Protein AF-A0A351SII1-F1 (afdb_monomer_lite)

Sequence (151 aa):
MSTQDIDVNEKISTSTVFEHPLSERVRLLLRLEQFFKRLAFHLEKNSIWDTHAAISVLLRLVDICSRSDLKGELIIELNRQKDCMLRKHARPYQHLIQAATEELSALTEKLIDHDGRLGNHLKDNDFLQNVQQRCFSSNDSNIVGLPVYQL

Structure (mmCIF, N/CA/C/O backbone):
data_AF-A0A351SII1-F1
#
_entry.id   AF-A0A351SII1-F1
#
loop_
_atom_site.group_PDB
_atom_site.id
_atom_site.type_symbol
_atom_site.label_atom_id
_atom_site.label_alt_id
_atom_site.label_comp_id
_atom_site.label_asym_id
_atom_site.label_entity_id
_atom_site.label_seq_id
_atom_site.pdbx_PDB_ins_code
_atom_site.Cartn_x
_atom_site.Cartn_y
_atom_site.Cartn_z
_atom_site.occupancy
_atom_site.B_iso_or_equiv
_atom_site.auth_seq_id
_atom_site.auth_comp_id
_atom_site.auth_asym_id
_atom_site.auth_atom_id
_atom_site.pdbx_PDB_model_num
ATOM 1 N N . MET A 1 1 ? -55.778 -28.024 -24.240 1.00 37.41 1 MET A N 1
ATOM 2 C CA . MET A 1 1 ? -54.524 -28.208 -25.000 1.00 37.41 1 MET A CA 1
ATOM 3 C C . MET A 1 1 ? -53.706 -26.956 -24.719 1.00 37.41 1 MET A C 1
ATOM 5 O O . MET A 1 1 ? -54.101 -25.905 -25.192 1.00 37.41 1 MET A O 1
ATOM 9 N N . SER A 1 2 ? -52.889 -26.934 -23.660 1.00 36.69 2 SER A N 1
ATOM 10 C CA . SER A 1 2 ? -51.503 -27.458 -23.619 1.00 36.69 2 SER A CA 1
ATOM 11 C C . SER A 1 2 ? -50.614 -26.734 -24.630 1.00 36.69 2 SER A C 1
ATOM 13 O O . SER A 1 2 ? -51.002 -26.685 -25.789 1.00 36.69 2 SER A O 1
ATOM 15 N N . THR A 1 3 ? -49.426 -26.207 -24.347 1.00 39.22 3 THR A N 1
ATOM 16 C CA . THR A 1 3 ? -48.566 -25.999 -23.161 1.00 39.22 3 THR A CA 1
ATOM 17 C C . THR A 1 3 ? -47.433 -25.079 -23.674 1.00 39.22 3 THR A C 1
ATOM 19 O O . THR A 1 3 ? -47.273 -24.962 -24.888 1.00 39.22 3 THR A O 1
ATOM 22 N N . GLN A 1 4 ? -46.608 -24.550 -22.763 1.00 39.59 4 GLN A N 1
ATOM 23 C CA . GLN A 1 4 ? -45.264 -23.972 -22.956 1.00 39.59 4 GLN A CA 1
ATOM 24 C C . GLN A 1 4 ? -45.285 -22.443 -23.032 1.00 39.59 4 GLN A C 1
ATOM 26 O O . GLN A 1 4 ? -45.496 -21.850 -24.082 1.00 39.59 4 GLN A O 1
ATOM 31 N N . ASP A 1 5 ? -45.243 -21.759 -21.886 1.00 47.84 5 ASP A N 1
ATOM 32 C CA . ASP A 1 5 ? -44.049 -21.621 -21.025 1.00 47.84 5 ASP A CA 1
ATOM 33 C C . ASP A 1 5 ? -42.806 -21.343 -21.870 1.00 47.84 5 ASP A C 1
ATOM 35 O O . ASP A 1 5 ? -42.007 -22.232 -22.158 1.00 47.84 5 ASP A O 1
ATOM 39 N N . ILE A 1 6 ? -42.667 -20.085 -22.287 1.00 47.00 6 ILE A N 1
ATOM 40 C CA . ILE A 1 6 ? -41.358 -19.517 -22.583 1.00 47.00 6 ILE A CA 1
ATOM 41 C C . ILE A 1 6 ? -41.098 -18.499 -21.484 1.00 47.00 6 ILE A C 1
ATOM 43 O O . ILE A 1 6 ? -41.773 -17.478 -21.356 1.00 47.00 6 ILE A O 1
ATOM 47 N N . ASP A 1 7 ? -40.160 -18.910 -20.652 1.00 46.69 7 ASP A N 1
ATOM 48 C CA . ASP A 1 7 ? -39.678 -18.302 -19.435 1.00 46.69 7 ASP A CA 1
ATOM 49 C C . ASP A 1 7 ? -39.385 -16.799 -19.603 1.00 46.69 7 ASP A C 1
ATOM 51 O O . ASP A 1 7 ? -38.514 -16.388 -20.368 1.00 46.69 7 ASP A O 1
ATOM 55 N N . VAL A 1 8 ? -40.134 -15.960 -18.881 1.00 52.28 8 VAL A N 1
ATOM 56 C CA . VAL A 1 8 ? -39.902 -14.504 -18.785 1.00 52.28 8 VAL A CA 1
ATOM 57 C C . VAL A 1 8 ? -38.792 -14.199 -17.757 1.00 52.28 8 VAL A C 1
ATOM 59 O O . VAL A 1 8 ? -38.452 -13.038 -17.525 1.00 52.28 8 VAL A O 1
ATOM 62 N N . ASN A 1 9 ? -38.175 -15.222 -17.156 1.00 47.88 9 ASN A N 1
ATOM 63 C CA . ASN A 1 9 ? -37.268 -15.088 -16.022 1.00 47.88 9 ASN A CA 1
ATOM 64 C C . ASN A 1 9 ? -35.775 -15.211 -16.371 1.00 47.88 9 ASN A C 1
ATOM 66 O O . ASN A 1 9 ? -35.019 -15.859 -15.654 1.00 47.88 9 ASN A O 1
ATOM 70 N N . GLU A 1 10 ? -35.312 -14.559 -17.440 1.00 49.78 10 GLU A N 1
ATOM 71 C CA . GLU A 1 10 ? -33.868 -14.509 -17.726 1.00 49.78 10 GLU A CA 1
ATOM 72 C C . GLU A 1 10 ? -33.385 -13.146 -18.240 1.00 49.78 10 GLU A C 1
ATOM 74 O O . GLU A 1 10 ? -32.432 -13.030 -19.008 1.00 49.78 10 GLU A O 1
ATOM 79 N N . LYS A 1 11 ? -34.013 -12.054 -17.790 1.00 48.12 11 LYS A N 1
ATOM 80 C CA . LYS A 1 11 ? -33.407 -10.725 -17.933 1.00 48.12 11 LYS A CA 1
ATOM 81 C C . LYS A 1 11 ? -32.584 -10.438 -16.689 1.00 48.12 11 LYS A C 1
ATOM 83 O O . LYS A 1 11 ? -33.072 -9.864 -15.722 1.00 48.12 11 LYS A O 1
ATOM 88 N N . ILE A 1 12 ? -31.340 -10.910 -16.739 1.00 54.47 12 ILE A N 1
ATOM 89 C CA . ILE A 1 12 ? -30.245 -10.606 -15.818 1.00 54.47 12 ILE A CA 1
ATOM 90 C C . ILE A 1 12 ? -30.404 -9.160 -15.337 1.00 54.47 12 ILE A C 1
ATOM 92 O O . ILE A 1 12 ? -30.234 -8.214 -16.107 1.00 54.47 12 ILE A O 1
ATOM 96 N N . SER A 1 13 ? -30.747 -8.985 -14.063 1.00 50.06 13 SER A N 1
ATOM 97 C CA . SER A 1 13 ? -30.612 -7.706 -13.377 1.00 50.06 13 SER A CA 1
ATOM 98 C C . SER A 1 13 ? -29.119 -7.394 -13.307 1.00 50.06 13 SER A C 1
ATOM 100 O O . SER A 1 13 ? -28.472 -7.671 -12.300 1.00 50.06 13 SER A O 1
ATOM 102 N N . THR A 1 14 ? -28.537 -6.874 -14.390 1.00 58.03 14 THR A N 1
ATOM 103 C CA . THR A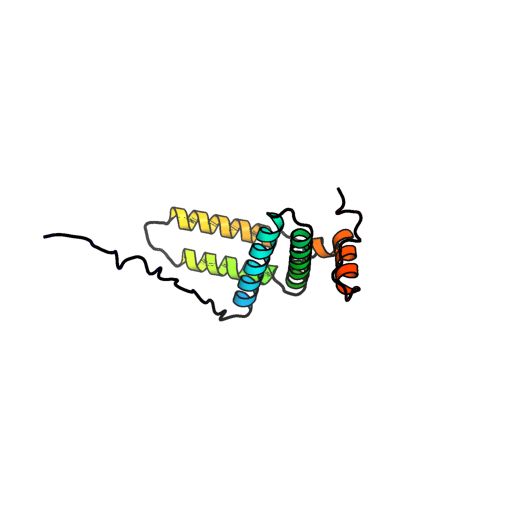 1 14 ? -27.179 -6.318 -14.407 1.00 58.03 14 THR A CA 1
ATOM 104 C C . THR A 1 14 ? -27.186 -5.064 -13.540 1.00 58.03 14 THR A C 1
ATOM 106 O O . THR A 1 14 ? -27.270 -3.938 -14.027 1.00 58.03 14 THR A O 1
ATOM 109 N N . SER A 1 15 ? -27.166 -5.271 -12.224 1.00 69.00 15 SER A N 1
ATOM 110 C CA . SER A 1 15 ? -27.000 -4.224 -11.228 1.00 69.00 15 SER A CA 1
ATOM 111 C C . SER A 1 15 ? -25.610 -3.631 -11.425 1.00 69.00 15 SER A C 1
ATOM 113 O O . SER A 1 15 ? -24.603 -4.230 -11.054 1.00 69.00 15 SER A O 1
ATOM 115 N N . THR A 1 16 ? -25.542 -2.486 -12.100 1.00 69.00 16 THR A N 1
ATOM 116 C CA . THR A 1 16 ? -24.292 -1.736 -12.226 1.00 69.00 16 THR A CA 1
ATOM 117 C C . THR A 1 16 ? -24.106 -0.932 -10.946 1.00 69.00 16 THR A C 1
ATOM 119 O O . THR A 1 16 ? -24.840 0.022 -10.694 1.00 69.00 16 THR A O 1
ATOM 122 N N . VAL A 1 17 ? -23.152 -1.349 -10.116 1.00 77.88 17 VAL A N 1
ATOM 123 C CA . VAL A 1 17 ? -22.802 -0.662 -8.869 1.00 77.88 17 VAL A CA 1
ATOM 124 C C . VAL A 1 17 ? -21.779 0.427 -9.181 1.00 77.88 17 VAL A C 1
ATOM 126 O O . VAL A 1 17 ? -20.717 0.145 -9.734 1.00 77.88 17 VAL A O 1
ATOM 129 N N . PHE A 1 18 ? -22.100 1.671 -8.828 1.00 77.00 18 PHE A N 1
ATOM 130 C CA . PHE A 1 18 ? -21.182 2.804 -8.924 1.00 77.00 18 PHE A CA 1
ATOM 131 C C . PHE A 1 18 ? -20.728 3.222 -7.529 1.00 77.00 18 PHE A C 1
ATOM 133 O O . PHE A 1 18 ? -21.553 3.510 -6.662 1.00 77.00 18 PHE A O 1
ATOM 140 N N . GLU A 1 19 ? -19.416 3.303 -7.329 1.00 75.56 19 GLU A N 1
ATOM 141 C CA . GLU A 1 19 ? -18.822 3.790 -6.087 1.00 75.56 19 GLU A CA 1
ATOM 142 C C . GLU A 1 19 ? -18.321 5.226 -6.274 1.00 75.56 19 GLU A C 1
ATOM 144 O O . GLU A 1 19 ? -17.553 5.518 -7.192 1.00 75.56 19 GLU A O 1
ATOM 149 N N . HIS A 1 20 ? -18.760 6.139 -5.402 1.00 81.19 20 HIS A N 1
ATOM 150 C CA . HIS A 1 20 ? -18.318 7.532 -5.412 1.00 81.19 20 HIS A CA 1
ATOM 151 C C . HIS A 1 20 ? -17.535 7.857 -4.127 1.00 81.19 20 HIS A C 1
ATOM 153 O O . HIS A 1 20 ? -18.118 7.837 -3.038 1.00 81.19 20 HIS A O 1
ATOM 159 N N . PRO A 1 21 ? -16.224 8.160 -4.212 1.00 83.38 21 PRO A N 1
ATOM 160 C CA . PRO A 1 21 ? -15.415 8.435 -3.033 1.00 83.38 21 PRO A CA 1
ATOM 161 C C . PRO A 1 21 ? -15.766 9.796 -2.424 1.00 83.38 21 PRO A C 1
ATOM 163 O O . PRO A 1 21 ? -15.510 10.839 -3.021 1.00 83.38 21 PRO A O 1
ATOM 166 N N . LEU A 1 22 ? -16.271 9.785 -1.187 1.00 82.38 22 LEU A N 1
ATOM 167 C CA . LEU A 1 22 ? -16.610 10.995 -0.422 1.00 82.38 22 LEU A CA 1
ATOM 168 C C . LEU A 1 22 ? -15.406 11.636 0.295 1.00 82.38 22 LEU A C 1
ATOM 170 O O . LEU A 1 22 ? -15.551 12.651 0.969 1.00 82.38 22 LEU A O 1
ATOM 174 N N . SER A 1 23 ? -14.213 11.047 0.177 1.00 84.94 23 SER A N 1
ATOM 175 C CA . SER A 1 23 ? -12.966 11.608 0.711 1.00 84.94 23 SER A CA 1
ATOM 176 C C . SER A 1 23 ? -11.782 11.289 -0.200 1.00 84.94 23 SER A C 1
ATOM 178 O O . SER A 1 23 ? -11.784 10.263 -0.886 1.00 84.94 23 SER A O 1
ATOM 180 N N . GLU A 1 24 ? -10.748 12.137 -0.174 1.00 79.81 24 GLU A N 1
ATOM 181 C CA . GLU A 1 24 ? -9.486 11.896 -0.895 1.00 79.81 24 GLU A CA 1
ATOM 182 C C . GLU A 1 24 ? -8.846 10.564 -0.499 1.00 79.81 24 GLU A C 1
ATOM 184 O O . GLU A 1 24 ? -8.348 9.828 -1.346 1.00 79.81 24 GLU A O 1
ATOM 189 N N . ARG A 1 25 ? -8.950 10.208 0.782 1.00 82.19 25 ARG A N 1
ATOM 190 C CA . ARG A 1 25 ? -8.477 8.932 1.314 1.00 82.19 25 ARG A CA 1
ATOM 191 C C . ARG A 1 25 ? -9.185 7.739 0.674 1.00 82.19 25 ARG A C 1
ATOM 193 O O . ARG A 1 25 ? -8.530 6.832 0.176 1.00 82.19 25 ARG A O 1
ATOM 200 N N . VAL A 1 26 ? -10.520 7.751 0.618 1.00 84.81 26 VAL A N 1
ATOM 201 C CA . VAL A 1 26 ? -11.286 6.681 -0.051 1.00 84.81 26 VAL A CA 1
ATOM 202 C C . VAL A 1 26 ? -10.969 6.651 -1.547 1.00 84.81 26 VAL A C 1
ATOM 204 O O . VAL A 1 26 ? -10.804 5.575 -2.112 1.00 84.81 26 VAL A O 1
ATOM 207 N N . ARG A 1 27 ? -10.793 7.814 -2.187 1.00 86.94 27 ARG A N 1
ATOM 208 C CA . ARG A 1 27 ? -10.376 7.890 -3.594 1.00 86.94 27 ARG A CA 1
ATOM 209 C C . ARG A 1 27 ? -9.019 7.223 -3.824 1.00 86.94 27 ARG A C 1
ATOM 211 O O . ARG A 1 27 ? -8.868 6.493 -4.801 1.00 86.94 27 ARG A O 1
ATOM 218 N N . LEU A 1 28 ? -8.045 7.466 -2.946 1.00 86.00 28 LEU A N 1
ATOM 219 C CA . LEU A 1 28 ? -6.722 6.847 -3.005 1.00 86.00 28 LEU A CA 1
ATOM 220 C C . LEU A 1 28 ? -6.827 5.321 -2.887 1.00 86.00 28 LEU A C 1
ATOM 222 O O . LEU A 1 28 ? -6.261 4.616 -3.717 1.00 86.00 28 LEU A O 1
ATOM 226 N N . LEU A 1 29 ? -7.586 4.821 -1.907 1.00 86.50 29 LEU A N 1
ATOM 227 C CA . LEU A 1 29 ? -7.755 3.385 -1.666 1.00 86.50 29 LEU A CA 1
ATOM 228 C C . LEU A 1 29 ? -8.443 2.672 -2.836 1.00 86.50 29 LEU A C 1
ATOM 230 O O . LEU A 1 29 ? -7.927 1.662 -3.306 1.00 86.50 29 LEU A O 1
ATOM 234 N N . LEU A 1 30 ? -9.534 3.231 -3.372 1.00 88.88 30 LEU A N 1
ATOM 235 C CA . LEU A 1 30 ? -10.211 2.679 -4.555 1.00 88.88 30 LEU A CA 1
ATOM 236 C C . LEU A 1 30 ? -9.292 2.666 -5.779 1.00 88.88 30 LEU A C 1
ATOM 238 O O . LEU A 1 30 ? -9.251 1.709 -6.551 1.00 88.88 30 LEU A O 1
ATOM 242 N N . ARG A 1 31 ? -8.500 3.728 -5.952 1.00 89.50 31 ARG A N 1
ATOM 243 C CA . ARG A 1 31 ? -7.534 3.802 -7.045 1.00 89.50 31 ARG A CA 1
ATOM 244 C C . ARG A 1 31 ? -6.431 2.749 -6.895 1.00 89.50 31 ARG A C 1
ATOM 246 O O . ARG A 1 31 ? -6.047 2.139 -7.891 1.00 89.50 31 ARG A O 1
ATOM 253 N N . LEU A 1 32 ? -5.926 2.528 -5.681 1.00 89.81 32 LEU A N 1
ATOM 254 C CA . LEU A 1 32 ? -4.944 1.477 -5.395 1.00 89.81 32 LEU A CA 1
ATOM 255 C C . LEU A 1 32 ? -5.519 0.089 -5.656 1.00 89.81 32 LEU A C 1
ATOM 257 O O . LEU A 1 32 ? -4.877 -0.710 -6.330 1.00 89.81 32 LEU A O 1
ATOM 261 N N . GLU A 1 33 ? -6.737 -0.175 -5.192 1.00 91.00 33 GLU A N 1
ATOM 262 C CA . GLU A 1 33 ? -7.439 -1.429 -5.449 1.00 91.00 33 GLU A CA 1
ATOM 263 C C . GLU A 1 33 ? -7.543 -1.706 -6.956 1.00 91.00 33 GLU A C 1
ATOM 265 O O . GLU A 1 33 ? -7.193 -2.793 -7.419 1.00 91.00 33 GLU A O 1
ATOM 270 N N . GLN A 1 34 ? -7.952 -0.707 -7.744 1.00 90.56 34 GLN A N 1
ATOM 271 C CA . GLN A 1 34 ? -8.029 -0.833 -9.198 1.00 90.56 34 GLN A CA 1
ATOM 272 C C . GLN A 1 34 ? -6.665 -1.169 -9.819 1.00 90.56 34 GLN A C 1
ATOM 274 O O . GLN A 1 34 ? -6.589 -1.987 -10.741 1.00 90.56 34 GLN A O 1
ATOM 279 N N . PHE A 1 35 ? -5.582 -0.563 -9.329 1.00 92.00 35 PHE A N 1
ATOM 280 C CA . PHE A 1 35 ? -4.239 -0.880 -9.806 1.00 92.00 35 PHE A CA 1
ATOM 281 C C . PHE A 1 35 ? -3.798 -2.291 -9.425 1.00 92.00 35 PHE A C 1
ATOM 283 O O . PHE A 1 35 ? -3.279 -2.990 -10.291 1.00 92.00 35 PHE A O 1
ATOM 290 N N . PHE A 1 36 ? -4.041 -2.745 -8.194 1.00 91.50 36 PHE A N 1
ATOM 291 C CA . PHE A 1 36 ? -3.716 -4.114 -7.787 1.00 91.50 36 PHE A CA 1
ATOM 292 C C . PHE A 1 36 ? -4.500 -5.153 -8.594 1.00 91.50 36 PHE A C 1
ATOM 294 O O . PHE A 1 36 ? -3.899 -6.100 -9.095 1.00 91.50 36 PHE A O 1
ATOM 301 N N . LYS A 1 37 ? -5.805 -4.939 -8.819 1.00 93.00 37 LYS A N 1
ATOM 302 C CA . LYS A 1 37 ? -6.627 -5.806 -9.684 1.00 93.00 37 LYS A CA 1
ATOM 303 C C . LYS A 1 37 ? -6.072 -5.876 -11.105 1.00 93.00 37 LYS A C 1
ATOM 305 O O . LYS A 1 37 ? -5.960 -6.953 -11.682 1.00 93.00 37 LYS A O 1
ATOM 310 N N . ARG A 1 38 ? -5.693 -4.727 -11.670 1.00 90.88 38 ARG A N 1
ATOM 311 C CA . ARG A 1 38 ? -5.118 -4.663 -13.017 1.00 90.88 38 ARG A CA 1
ATOM 312 C C . ARG A 1 38 ? -3.743 -5.327 -13.093 1.00 90.88 38 ARG A C 1
ATOM 314 O O . ARG A 1 38 ? -3.447 -5.976 -14.090 1.00 90.88 38 ARG A O 1
ATOM 321 N N . LEU A 1 39 ? -2.916 -5.163 -12.063 1.00 91.81 39 LEU A N 1
ATOM 322 C CA . LEU A 1 39 ? -1.614 -5.813 -11.976 1.00 91.81 39 LEU A CA 1
ATOM 323 C C . LEU A 1 39 ? -1.781 -7.335 -11.942 1.00 91.81 39 LEU A C 1
ATOM 325 O O . LEU A 1 39 ? -1.184 -8.012 -12.770 1.00 91.81 39 LEU A O 1
ATOM 329 N N . ALA A 1 40 ? -2.642 -7.853 -11.062 1.00 92.25 40 ALA A N 1
ATOM 330 C CA . ALA A 1 40 ? -2.941 -9.282 -10.969 1.00 92.25 40 ALA A CA 1
ATOM 331 C C . ALA A 1 40 ? -3.436 -9.852 -12.309 1.00 92.25 40 ALA A C 1
ATOM 333 O O . ALA A 1 40 ? -2.899 -10.843 -12.792 1.00 92.25 40 ALA A O 1
ATOM 334 N N . PHE A 1 41 ? -4.368 -9.159 -12.972 1.00 92.06 41 PHE A N 1
ATOM 335 C CA . PHE A 1 41 ? -4.893 -9.569 -14.278 1.00 92.06 41 PHE A CA 1
ATOM 336 C C . PHE A 1 41 ? -3.818 -9.705 -15.365 1.00 92.06 41 PHE A C 1
ATOM 338 O O . PHE A 1 41 ? -3.895 -10.603 -16.200 1.00 92.06 41 PHE A O 1
ATOM 345 N N . HIS A 1 42 ? -2.839 -8.798 -15.397 1.00 89.12 42 HIS A N 1
ATOM 346 C CA . HIS A 1 42 ? -1.758 -8.872 -16.377 1.00 89.12 42 HIS A CA 1
ATOM 347 C C . HIS A 1 42 ? -0.666 -9.874 -15.977 1.00 89.12 42 HIS A C 1
ATOM 349 O O . HIS A 1 42 ? -0.037 -10.440 -16.861 1.00 89.12 42 HIS A O 1
ATOM 355 N N . LEU A 1 43 ? -0.460 -10.129 -14.679 1.00 88.38 43 LEU A N 1
ATOM 356 C CA . LEU A 1 43 ? 0.486 -11.144 -14.197 1.00 88.38 43 LEU A CA 1
ATOM 357 C C . LEU A 1 43 ? 0.028 -12.580 -14.489 1.00 88.38 43 LEU A C 1
ATOM 359 O O . LEU A 1 43 ? 0.864 -13.458 -14.662 1.00 88.38 43 LEU A O 1
ATOM 363 N N . GLU A 1 44 ? -1.280 -12.826 -14.565 1.00 89.31 44 GLU A N 1
ATOM 364 C CA . GLU A 1 44 ? -1.835 -14.140 -14.926 1.00 89.31 44 GLU A CA 1
ATOM 365 C C . GLU A 1 44 ? -1.668 -14.484 -16.415 1.00 89.31 44 GLU A C 1
ATOM 367 O O . GLU A 1 44 ? -1.899 -15.622 -16.830 1.00 89.31 44 GLU A O 1
ATOM 372 N N . LYS A 1 45 ? -1.283 -13.509 -17.243 1.00 87.75 45 LYS A N 1
ATOM 373 C CA . LYS A 1 45 ? -1.184 -13.660 -18.692 1.00 87.75 45 LYS A CA 1
ATOM 374 C C . LYS A 1 45 ? 0.269 -13.668 -19.143 1.00 87.75 45 LYS A C 1
ATOM 376 O O . LYS A 1 45 ? 1.080 -12.869 -18.701 1.00 87.75 45 LYS A O 1
ATOM 381 N N . ASN A 1 46 ? 0.568 -14.517 -20.122 1.00 80.06 46 ASN A N 1
ATOM 382 C CA . ASN A 1 46 ? 1.933 -14.726 -20.617 1.00 80.06 46 ASN A CA 1
ATOM 383 C C . ASN A 1 46 ? 2.247 -13.955 -21.915 1.00 80.06 46 ASN A C 1
ATOM 385 O O . ASN A 1 46 ? 3.137 -14.344 -22.667 1.00 80.06 46 ASN A O 1
ATOM 389 N N . SER A 1 47 ? 1.503 -12.889 -22.233 1.00 86.94 47 SER A N 1
ATOM 390 C CA . SER A 1 47 ? 1.797 -12.065 -23.413 1.00 86.94 47 SER A CA 1
ATOM 391 C C . SER A 1 47 ? 2.821 -10.982 -23.088 1.00 86.94 47 SER A C 1
ATOM 393 O O . SER A 1 47 ? 2.741 -10.339 -22.045 1.00 86.94 47 SER A O 1
ATOM 395 N N . ILE A 1 48 ? 3.708 -10.676 -24.037 1.00 82.44 48 ILE A N 1
ATOM 396 C CA . ILE A 1 48 ? 4.641 -9.536 -23.952 1.00 82.44 48 ILE A CA 1
ATOM 397 C C . ILE A 1 48 ? 3.886 -8.223 -23.668 1.00 82.44 48 ILE A C 1
ATOM 399 O O . ILE A 1 48 ? 4.348 -7.384 -22.892 1.00 82.44 48 ILE A O 1
ATOM 403 N N . TRP A 1 49 ? 2.695 -8.059 -24.251 1.00 83.62 49 TRP A N 1
ATOM 404 C CA . TRP A 1 49 ? 1.838 -6.890 -24.034 1.00 83.62 49 TRP A CA 1
ATOM 405 C C . TRP A 1 49 ? 1.277 -6.819 -22.612 1.00 83.62 49 TRP A C 1
ATOM 407 O O . TRP A 1 49 ? 1.152 -5.727 -22.053 1.00 83.62 49 TRP A O 1
ATOM 417 N N . ASP A 1 50 ? 0.968 -7.969 -22.014 1.00 85.38 50 ASP A N 1
ATOM 418 C CA . ASP A 1 50 ? 0.502 -8.048 -20.633 1.00 85.38 50 ASP A CA 1
ATOM 419 C C . ASP A 1 50 ? 1.647 -7.748 -19.665 1.00 85.38 50 ASP A C 1
ATOM 421 O O . ASP A 1 50 ? 1.478 -6.924 -18.771 1.00 85.38 50 ASP A O 1
ATOM 425 N N . THR A 1 51 ? 2.847 -8.275 -19.915 1.00 85.19 51 THR A N 1
ATOM 426 C CA . THR A 1 51 ? 4.048 -7.925 -19.146 1.00 85.19 51 THR A CA 1
ATOM 427 C C . THR A 1 51 ? 4.327 -6.420 -19.193 1.00 85.19 51 THR A C 1
ATOM 429 O O . THR A 1 51 ? 4.537 -5.791 -18.155 1.00 85.19 51 THR A O 1
ATOM 432 N N . HIS A 1 52 ? 4.243 -5.798 -20.375 1.00 82.19 52 HIS A N 1
ATOM 433 C CA . HIS A 1 52 ? 4.355 -4.342 -20.522 1.00 82.19 52 HIS A CA 1
ATOM 434 C C . HIS A 1 52 ? 3.295 -3.599 -19.692 1.00 82.19 52 HIS A C 1
ATOM 436 O O . HIS A 1 52 ? 3.593 -2.634 -18.979 1.00 82.19 52 HIS A O 1
ATOM 442 N N . ALA A 1 53 ? 2.040 -4.041 -19.768 1.00 86.31 53 ALA A N 1
ATOM 443 C CA . ALA A 1 53 ? 0.949 -3.432 -19.022 1.00 86.31 53 ALA A CA 1
ATOM 444 C C . ALA A 1 53 ? 1.116 -3.600 -17.499 1.00 86.31 53 ALA A C 1
ATOM 446 O O . ALA A 1 53 ? 0.868 -2.642 -16.764 1.00 86.31 53 ALA A O 1
ATOM 447 N N . ALA A 1 54 ? 1.598 -4.754 -17.030 1.00 89.19 54 ALA A N 1
ATOM 448 C CA . ALA A 1 54 ? 1.914 -5.018 -15.628 1.00 89.19 54 ALA A CA 1
ATOM 449 C C . ALA A 1 54 ? 3.005 -4.070 -15.109 1.00 89.19 54 ALA A C 1
ATOM 451 O O . ALA A 1 54 ? 2.814 -3.417 -14.083 1.00 89.19 54 ALA A O 1
ATOM 452 N N . ILE A 1 55 ? 4.105 -3.910 -15.853 1.00 87.69 55 ILE A N 1
ATOM 453 C CA . ILE A 1 55 ? 5.195 -2.980 -15.511 1.00 87.69 55 ILE A CA 1
ATOM 454 C C . ILE A 1 55 ? 4.684 -1.540 -15.445 1.00 87.69 55 ILE A C 1
ATOM 456 O O . ILE A 1 55 ? 4.977 -0.818 -14.495 1.00 87.69 55 ILE A O 1
ATOM 460 N N . SER A 1 56 ? 3.887 -1.112 -16.427 1.00 86.69 56 SER A N 1
ATOM 461 C CA . SER A 1 56 ? 3.324 0.242 -16.444 1.00 86.69 56 SER A CA 1
ATOM 462 C C . SER A 1 56 ? 2.442 0.509 -15.218 1.00 86.69 56 SER A C 1
ATOM 464 O O . SER A 1 56 ? 2.500 1.588 -14.623 1.00 86.69 56 SER A O 1
ATOM 466 N N . VAL A 1 57 ? 1.642 -0.479 -14.806 1.00 90.75 57 VAL A N 1
ATOM 467 C CA . VAL A 1 57 ? 0.818 -0.399 -13.592 1.00 90.75 57 VAL A CA 1
ATOM 468 C C . VAL A 1 57 ? 1.684 -0.377 -12.334 1.00 90.75 57 VAL A C 1
ATOM 470 O O . VAL A 1 57 ? 1.428 0.437 -11.448 1.00 90.75 57 VAL A O 1
ATOM 473 N N . LEU A 1 58 ? 2.728 -1.204 -12.273 1.00 89.50 58 LEU A N 1
ATOM 474 C CA . LEU A 1 58 ? 3.667 -1.243 -11.155 1.00 89.50 58 LEU A CA 1
ATOM 475 C C . LEU A 1 58 ? 4.382 0.101 -10.966 1.00 89.50 58 LEU A C 1
ATOM 477 O O . LEU A 1 58 ? 4.409 0.622 -9.856 1.00 89.50 58 LEU A O 1
ATOM 481 N N . LEU A 1 59 ? 4.896 0.707 -12.039 1.00 86.56 59 LEU A N 1
ATOM 482 C CA . LEU A 1 59 ? 5.549 2.020 -11.968 1.00 86.56 59 LEU A CA 1
ATOM 483 C C . LEU A 1 59 ? 4.589 3.100 -11.449 1.00 86.56 59 LEU A C 1
ATOM 485 O O . LEU A 1 59 ? 4.948 3.885 -10.573 1.00 86.56 59 LEU A O 1
ATOM 489 N N . ARG A 1 60 ? 3.329 3.089 -11.907 1.00 87.19 60 ARG A N 1
ATOM 490 C CA . ARG A 1 60 ? 2.291 4.002 -11.395 1.00 87.19 60 ARG A CA 1
ATOM 491 C C . ARG A 1 60 ? 1.993 3.774 -9.913 1.00 87.19 60 ARG A C 1
ATOM 493 O O . ARG A 1 60 ? 1.782 4.746 -9.191 1.00 87.19 60 ARG A O 1
ATOM 500 N N . LEU A 1 61 ? 1.964 2.518 -9.461 1.00 89.50 61 LEU A N 1
ATOM 501 C CA . LEU A 1 61 ? 1.800 2.174 -8.047 1.00 89.50 61 LEU A CA 1
ATOM 502 C C . LEU A 1 61 ? 2.954 2.739 -7.214 1.00 89.50 61 LEU A C 1
ATOM 504 O O . LEU A 1 61 ? 2.708 3.439 -6.237 1.00 89.50 61 LEU A O 1
ATOM 508 N N . VAL A 1 62 ? 4.199 2.511 -7.637 1.00 86.50 62 VAL A N 1
ATOM 509 C CA . VAL A 1 62 ? 5.403 3.026 -6.963 1.00 86.50 62 VAL A CA 1
ATOM 510 C C . VAL A 1 62 ? 5.390 4.558 -6.882 1.00 86.50 62 VAL A C 1
ATOM 512 O O . VAL A 1 62 ? 5.688 5.141 -5.833 1.00 86.50 62 VAL A O 1
ATOM 515 N N . ASP A 1 63 ? 4.979 5.239 -7.951 1.00 84.06 63 ASP A N 1
ATOM 516 C CA . ASP A 1 63 ? 4.863 6.698 -7.965 1.00 84.06 63 ASP A CA 1
ATOM 517 C C . ASP A 1 63 ? 3.795 7.220 -6.993 1.00 84.06 63 ASP A C 1
ATOM 519 O O . ASP A 1 63 ? 4.019 8.222 -6.312 1.00 84.06 63 ASP A O 1
ATOM 523 N N . ILE A 1 64 ? 2.649 6.546 -6.876 1.00 85.94 64 ILE A N 1
ATOM 524 C CA . ILE A 1 64 ? 1.585 6.945 -5.942 1.00 85.94 64 ILE A CA 1
ATOM 525 C C . ILE A 1 64 ? 1.997 6.674 -4.492 1.00 85.94 64 ILE A C 1
ATOM 527 O O . ILE A 1 64 ? 1.869 7.568 -3.649 1.00 85.94 64 ILE A O 1
ATOM 531 N N . CYS A 1 65 ? 2.530 5.484 -4.208 1.00 85.12 65 CYS A N 1
ATOM 532 C CA . CYS A 1 65 ? 2.944 5.075 -2.865 1.00 85.12 65 CYS A CA 1
ATOM 533 C C . CYS A 1 65 ? 4.077 5.947 -2.304 1.00 85.12 65 CYS A C 1
ATOM 535 O O . CYS A 1 65 ? 4.112 6.216 -1.110 1.00 85.12 65 CYS A O 1
ATOM 537 N N . SER A 1 66 ? 4.970 6.445 -3.163 1.00 80.56 66 SER A N 1
ATOM 538 C CA . SER A 1 6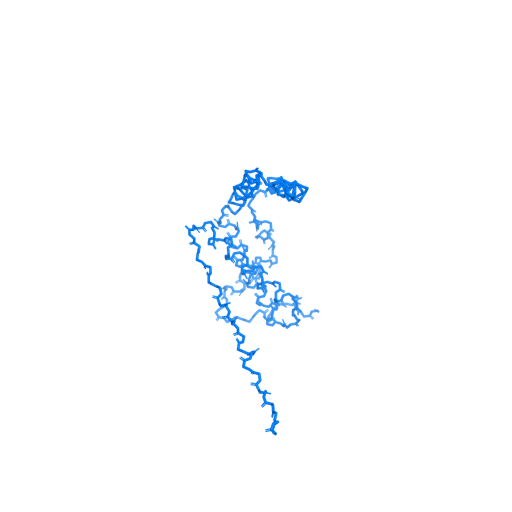6 ? 6.090 7.298 -2.739 1.00 80.56 66 SER A CA 1
ATOM 539 C C . SER A 1 66 ? 5.722 8.780 -2.548 1.00 80.56 66 SER A C 1
ATOM 541 O O . SER A 1 66 ? 6.371 9.484 -1.764 1.00 80.56 66 SER A O 1
ATOM 543 N N . ARG A 1 67 ? 4.701 9.282 -3.265 1.00 79.75 67 ARG A N 1
ATOM 544 C CA . ARG A 1 67 ? 4.245 10.687 -3.191 1.00 79.75 67 ARG A CA 1
ATOM 545 C C . ARG A 1 67 ? 3.218 10.935 -2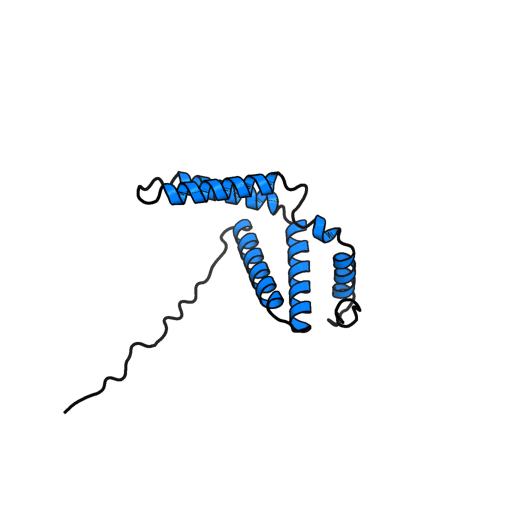.092 1.00 79.75 67 ARG A C 1
ATOM 547 O O . ARG A 1 67 ? 3.186 12.037 -1.552 1.00 79.75 67 ARG A O 1
ATOM 554 N N . SER A 1 68 ? 2.375 9.949 -1.806 1.00 80.19 68 SER A N 1
ATOM 555 C CA . SER A 1 68 ? 1.365 10.017 -0.747 1.00 80.19 68 SER A CA 1
ATOM 556 C C . SER A 1 68 ? 1.895 9.384 0.539 1.00 80.19 68 SER A C 1
ATOM 558 O O . SER A 1 68 ? 2.673 8.435 0.481 1.00 80.19 68 SER A O 1
ATOM 560 N N . ASP A 1 69 ? 1.479 9.881 1.707 1.00 84.38 69 ASP A N 1
ATOM 561 C CA . ASP A 1 69 ? 1.720 9.183 2.977 1.00 84.38 69 ASP A CA 1
ATOM 562 C C . ASP A 1 69 ? 0.734 8.016 3.134 1.00 84.38 69 ASP A C 1
ATOM 564 O O . ASP A 1 69 ? -0.131 7.988 4.008 1.00 84.38 69 ASP A O 1
ATOM 568 N N . LEU A 1 70 ? 0.829 7.047 2.220 1.00 86.81 70 LEU A N 1
ATOM 569 C CA . LEU A 1 70 ? -0.081 5.908 2.178 1.00 86.81 70 LEU A CA 1
ATOM 570 C C . LEU A 1 70 ? -0.003 5.076 3.465 1.00 86.81 70 LEU A C 1
ATOM 572 O O . LEU A 1 70 ? -1.013 4.535 3.905 1.00 86.81 70 LEU A O 1
ATOM 576 N N . LYS A 1 71 ? 1.184 4.998 4.081 1.00 87.31 71 LYS A N 1
ATOM 577 C CA . LYS A 1 71 ? 1.387 4.302 5.355 1.00 87.31 71 LYS A CA 1
ATOM 578 C C . LYS A 1 71 ? 0.516 4.926 6.447 1.00 87.31 71 LYS A C 1
ATOM 580 O O . LYS A 1 71 ? -0.266 4.208 7.066 1.00 87.31 71 LYS A O 1
ATOM 585 N N . GLY A 1 72 ? 0.616 6.241 6.653 1.00 87.62 72 GLY A N 1
ATOM 586 C CA . GLY A 1 72 ? -0.187 6.947 7.652 1.00 87.62 72 GLY A CA 1
ATOM 587 C C . GLY A 1 72 ? -1.690 6.817 7.393 1.00 87.62 72 GLY A C 1
ATOM 588 O O . GLY A 1 72 ? -2.448 6.457 8.294 1.00 87.62 72 GLY A O 1
ATOM 589 N N . GLU A 1 73 ? -2.115 7.015 6.145 1.00 87.25 73 GLU A N 1
ATOM 590 C CA . GLU A 1 73 ? -3.524 6.908 5.744 1.00 87.25 73 GLU A CA 1
ATOM 591 C C . GLU A 1 73 ? -4.115 5.511 6.007 1.00 87.25 73 GLU A C 1
ATOM 593 O O . GLU A 1 73 ? -5.242 5.390 6.502 1.00 87.25 73 GLU A O 1
ATOM 598 N N . LEU A 1 74 ? -3.344 4.452 5.730 1.00 88.38 74 LEU A N 1
ATOM 599 C CA . LEU A 1 74 ? -3.732 3.069 6.009 1.00 88.38 74 LEU A CA 1
ATOM 600 C C . LEU A 1 74 ? -3.799 2.788 7.511 1.00 88.38 74 LEU A C 1
ATOM 602 O O . LEU A 1 74 ? -4.785 2.212 7.959 1.00 88.38 74 LEU A O 1
ATOM 606 N N . ILE A 1 75 ? -2.816 3.229 8.304 1.00 89.94 75 ILE A N 1
ATOM 607 C CA . ILE A 1 75 ? -2.832 3.055 9.769 1.00 89.94 75 ILE A CA 1
ATOM 608 C C . ILE A 1 75 ? -4.079 3.710 10.378 1.00 89.94 75 ILE A C 1
ATOM 610 O O . ILE A 1 75 ? -4.749 3.117 11.227 1.00 89.94 75 ILE A O 1
ATOM 614 N N . ILE A 1 76 ? -4.416 4.926 9.942 1.00 89.88 76 ILE A N 1
ATOM 615 C CA . ILE A 1 76 ? -5.602 5.641 10.426 1.00 89.88 76 ILE A CA 1
ATOM 616 C C . ILE A 1 76 ? -6.875 4.885 10.032 1.00 89.88 76 ILE A C 1
ATOM 618 O O . ILE A 1 76 ? -7.785 4.735 10.850 1.00 89.88 76 ILE A O 1
ATOM 622 N N . GLU A 1 77 ? -6.965 4.396 8.794 1.00 88.06 77 GLU A N 1
ATOM 623 C CA . GLU A 1 77 ? -8.148 3.670 8.335 1.00 88.06 77 GLU A CA 1
ATOM 624 C C . GLU A 1 77 ? -8.313 2.303 9.008 1.00 88.06 77 GLU A C 1
ATOM 626 O O . GLU A 1 77 ? -9.426 1.983 9.426 1.00 88.06 77 GLU A O 1
ATOM 631 N N . LEU A 1 78 ? -7.234 1.540 9.198 1.00 89.00 78 LEU A N 1
ATOM 632 C CA . LEU A 1 78 ? -7.261 0.257 9.908 1.00 89.00 78 LEU A CA 1
ATOM 633 C C . LEU A 1 78 ? -7.723 0.437 11.360 1.00 89.00 78 LEU A C 1
ATOM 635 O O . LEU A 1 78 ? -8.613 -0.281 11.820 1.00 89.00 78 LEU A O 1
ATOM 639 N N . ASN A 1 79 ? -7.209 1.453 12.063 1.00 89.75 79 ASN A N 1
ATOM 640 C CA . ASN A 1 79 ? -7.668 1.771 13.417 1.00 89.75 79 ASN A CA 1
ATOM 641 C C . ASN A 1 79 ? -9.141 2.203 13.442 1.00 89.75 79 ASN A C 1
ATOM 643 O O . ASN A 1 79 ? -9.910 1.732 14.279 1.00 89.75 79 ASN A O 1
ATOM 647 N N . ARG A 1 80 ? -9.580 3.029 12.483 1.00 89.94 80 ARG A N 1
ATOM 648 C CA . ARG A 1 80 ? -10.990 3.431 12.369 1.00 89.94 80 ARG A CA 1
ATOM 649 C C . ARG A 1 80 ? -11.911 2.227 12.143 1.00 89.94 80 ARG A C 1
ATOM 651 O O . ARG A 1 80 ? -12.998 2.175 12.725 1.00 89.94 80 ARG A O 1
ATOM 658 N N . GLN A 1 81 ? -11.510 1.280 11.290 1.00 88.31 81 GLN A N 1
ATOM 659 C CA . GLN A 1 81 ? -12.266 0.054 11.020 1.00 88.31 81 GLN A CA 1
ATOM 660 C C . GLN A 1 81 ? -12.344 -0.834 12.259 1.00 88.31 81 GLN A C 1
ATOM 662 O O . GLN A 1 81 ? -13.445 -1.249 12.624 1.00 88.31 81 GLN A O 1
ATOM 667 N N . LYS A 1 82 ? -11.219 -1.027 12.954 1.00 88.06 82 LYS A N 1
ATOM 668 C CA . LYS A 1 82 ? -11.162 -1.731 14.238 1.00 88.06 82 LYS A CA 1
ATOM 669 C C . LYS A 1 82 ? -12.134 -1.128 15.253 1.00 88.06 82 LYS A C 1
ATOM 671 O O . LYS A 1 82 ? -12.994 -1.832 15.778 1.00 88.06 82 LYS A O 1
ATOM 676 N N . ASP A 1 83 ? -12.081 0.184 15.470 1.00 88.00 83 ASP A N 1
ATOM 677 C CA . ASP A 1 83 ? -12.969 0.847 16.429 1.00 88.00 83 ASP A CA 1
ATOM 678 C C . ASP A 1 83 ? -14.447 0.757 16.018 1.00 88.00 83 ASP A C 1
ATOM 680 O O . ASP A 1 83 ? -15.346 0.718 16.859 1.00 88.00 83 ASP A O 1
ATOM 684 N N . CYS A 1 84 ? -14.736 0.759 14.713 1.00 87.75 84 CYS A N 1
ATOM 685 C CA . CYS A 1 84 ? -16.088 0.557 14.194 1.00 87.75 84 CYS A CA 1
ATOM 686 C C . CYS A 1 84 ? -16.598 -0.861 14.495 1.00 87.75 84 CYS A C 1
ATOM 688 O O . CYS A 1 84 ? -17.746 -1.020 14.912 1.00 87.75 84 CYS A O 1
ATOM 690 N N . MET A 1 85 ? -15.748 -1.877 14.324 1.00 83.94 85 MET A N 1
ATOM 691 C CA . MET A 1 85 ? -16.079 -3.268 14.636 1.00 83.94 85 MET A CA 1
ATOM 692 C C . MET A 1 85 ? -16.291 -3.480 16.138 1.00 83.94 85 MET A C 1
ATOM 694 O O . MET A 1 85 ? -17.294 -4.076 16.520 1.00 83.94 85 MET A O 1
ATOM 698 N N . LEU A 1 86 ? -15.425 -2.914 16.986 1.00 83.38 86 LEU A N 1
ATOM 699 C CA . LEU A 1 86 ? -15.559 -2.988 18.446 1.00 83.38 86 LEU A CA 1
ATOM 700 C C . LEU A 1 86 ? -16.842 -2.311 18.948 1.00 83.38 86 LEU A C 1
ATOM 702 O O . LEU A 1 86 ? -17.522 -2.841 19.821 1.00 83.38 86 LEU A O 1
ATOM 706 N N . ARG A 1 87 ? -17.226 -1.170 18.361 1.00 83.12 87 ARG A N 1
ATOM 707 C CA . ARG A 1 87 ? -18.482 -0.476 18.702 1.00 83.12 87 ARG A CA 1
ATOM 708 C C . ARG A 1 87 ? -19.732 -1.260 18.303 1.00 83.12 87 ARG A C 1
ATOM 710 O O . ARG A 1 87 ? -20.769 -1.112 18.950 1.00 83.12 87 ARG A O 1
ATOM 717 N N . LYS A 1 88 ? -19.660 -2.103 17.268 1.00 71.69 88 LYS A N 1
ATOM 718 C CA . LYS A 1 88 ? -20.755 -2.992 16.854 1.00 71.69 88 LYS A CA 1
ATOM 719 C C . LYS A 1 88 ? -20.819 -4.223 17.769 1.00 71.69 88 LYS A C 1
ATOM 721 O O . LYS A 1 88 ? -20.655 -5.358 17.332 1.00 71.69 88 LYS A O 1
ATOM 726 N N . HIS A 1 89 ? -21.109 -4.011 19.052 1.00 63.16 89 HIS A N 1
ATOM 727 C CA . HIS A 1 89 ? -21.443 -5.091 19.978 1.00 63.16 89 HIS A CA 1
ATOM 728 C C . HIS A 1 89 ? -22.819 -5.684 19.627 1.00 63.16 89 HIS A C 1
ATOM 730 O O . HIS A 1 89 ? -23.844 -5.250 20.150 1.00 63.16 89 HIS A O 1
ATOM 736 N N . ALA A 1 90 ? -22.861 -6.692 18.751 1.00 57.44 90 ALA A N 1
ATOM 737 C CA . ALA A 1 90 ? -24.065 -7.483 18.500 1.00 57.44 90 ALA A CA 1
ATOM 738 C C . ALA A 1 90 ? -23.749 -8.988 18.491 1.00 57.44 90 ALA A C 1
ATOM 740 O O . ALA A 1 90 ? -22.849 -9.466 17.803 1.00 57.44 90 ALA A O 1
ATOM 741 N N . ARG A 1 91 ? -24.496 -9.710 19.331 1.00 68.12 91 ARG A N 1
ATOM 742 C CA . ARG A 1 91 ? -24.167 -10.981 19.993 1.00 68.12 91 ARG A CA 1
ATOM 743 C C . ARG A 1 91 ? -24.459 -12.304 19.226 1.00 68.12 91 ARG A C 1
ATOM 745 O O . ARG A 1 91 ? -24.969 -13.225 19.856 1.00 68.12 91 ARG A O 1
ATOM 752 N N . PRO A 1 92 ? -24.109 -12.477 17.932 1.00 68.00 92 PRO A N 1
ATOM 753 C CA . PRO A 1 92 ? -23.863 -13.841 17.415 1.00 68.00 92 PRO A CA 1
ATOM 754 C C . PRO A 1 92 ? -22.456 -14.085 16.838 1.00 68.00 92 PRO A C 1
ATOM 756 O O . PRO A 1 92 ? -22.075 -15.237 16.654 1.00 68.00 92 PRO A O 1
ATOM 759 N N . TYR A 1 93 ? -21.655 -13.044 16.580 1.00 76.06 93 TYR A N 1
ATOM 760 C CA . TYR A 1 93 ? -20.419 -13.166 15.779 1.00 76.06 93 TYR A CA 1
ATOM 761 C C . TYR A 1 93 ? -19.160 -12.671 16.491 1.00 76.06 93 TYR A C 1
ATOM 763 O O . TYR A 1 93 ? -18.189 -12.271 15.854 1.00 76.06 93 TYR A O 1
ATOM 771 N N . GLN A 1 94 ? -19.159 -12.700 17.823 1.00 82.38 94 GLN A N 1
ATOM 772 C CA . GLN A 1 94 ? -18.068 -12.138 18.619 1.00 82.38 94 GLN A CA 1
ATOM 773 C C . GLN A 1 94 ? -16.707 -12.779 18.310 1.00 82.38 94 GLN A C 1
ATOM 775 O O . GLN A 1 94 ? -15.713 -12.069 18.268 1.00 82.38 94 GLN A O 1
ATOM 780 N N . HIS A 1 95 ? -16.666 -14.082 18.014 1.00 83.38 95 HIS A N 1
ATOM 781 C CA . HIS A 1 95 ? -15.429 -14.762 17.617 1.00 83.38 95 HIS A CA 1
ATOM 782 C C . HIS A 1 95 ? -14.893 -14.282 16.254 1.00 83.38 95 HIS A C 1
ATOM 784 O O . HIS A 1 95 ? -13.692 -14.086 16.119 1.00 83.38 95 HIS A O 1
ATOM 790 N N . LEU A 1 96 ? -15.767 -14.030 15.267 1.00 85.44 96 LEU A N 1
ATOM 791 C CA . LEU A 1 96 ? -15.368 -13.492 13.956 1.00 85.44 96 LEU A CA 1
ATOM 792 C C . LEU A 1 96 ? -14.869 -12.051 14.077 1.00 85.44 96 LEU A C 1
ATOM 794 O O . LEU A 1 96 ? -13.870 -11.689 13.467 1.00 85.44 96 LEU A O 1
ATOM 798 N N . ILE A 1 97 ? -15.552 -11.237 14.887 1.00 85.00 97 ILE A N 1
ATOM 799 C CA . ILE A 1 97 ? -15.156 -9.848 15.150 1.00 85.00 97 ILE A CA 1
ATOM 800 C C . ILE A 1 97 ? -13.807 -9.809 15.871 1.00 85.00 97 ILE A C 1
ATOM 802 O O . ILE A 1 97 ? -12.958 -8.990 15.526 1.00 85.00 97 ILE A O 1
ATOM 806 N N . GLN A 1 98 ? -13.601 -10.700 16.843 1.00 86.50 98 GLN A N 1
ATOM 807 C CA . GLN A 1 98 ? -12.341 -10.822 17.566 1.00 86.50 98 GLN A CA 1
ATOM 808 C C . GLN A 1 98 ? -11.202 -11.219 16.618 1.00 86.50 98 GLN A C 1
ATOM 810 O O . GLN A 1 98 ? -10.203 -10.510 16.563 1.00 86.50 98 GLN A O 1
ATOM 815 N N . ALA A 1 99 ? -11.390 -12.265 15.806 1.00 88.50 99 ALA A N 1
ATOM 816 C CA . ALA A 1 99 ? -10.394 -12.707 14.830 1.00 88.50 99 ALA A CA 1
ATOM 817 C C . ALA A 1 99 ? -10.045 -11.607 13.810 1.00 88.50 99 ALA A C 1
ATOM 819 O O . ALA A 1 99 ? -8.873 -11.324 13.579 1.00 88.50 99 ALA A O 1
ATOM 820 N N . ALA A 1 100 ? -11.051 -10.921 13.256 1.00 88.06 100 ALA A N 1
ATOM 821 C CA . ALA A 1 100 ? -10.826 -9.808 12.332 1.00 88.06 100 ALA A CA 1
ATOM 822 C C . ALA A 1 100 ? -10.100 -8.631 13.009 1.00 88.06 100 ALA A C 1
ATOM 824 O O . ALA A 1 100 ? -9.254 -7.980 12.403 1.00 88.06 100 ALA A O 1
ATOM 825 N N . THR A 1 101 ? -10.401 -8.354 14.280 1.00 88.06 101 THR A N 1
ATOM 826 C CA . THR A 1 101 ? -9.742 -7.289 15.052 1.00 88.06 101 THR A CA 1
ATOM 827 C C . THR A 1 101 ? -8.279 -7.619 15.354 1.00 88.06 101 THR A C 1
ATOM 829 O O . THR A 1 101 ? -7.423 -6.731 15.304 1.00 88.06 101 THR A O 1
ATOM 832 N N . GLU A 1 102 ? -7.979 -8.882 15.647 1.00 90.88 102 GLU A N 1
ATOM 833 C CA . GLU A 1 102 ? -6.613 -9.379 15.827 1.00 90.88 102 GLU A CA 1
ATOM 834 C C . GLU A 1 102 ? -5.820 -9.286 14.521 1.00 90.88 102 GLU A C 1
ATOM 836 O O . GLU A 1 102 ? -4.711 -8.754 14.520 1.00 90.88 102 GLU A O 1
ATOM 841 N N . GLU A 1 103 ? -6.414 -9.687 13.394 1.00 91.75 103 GLU A N 1
ATOM 842 C CA . GLU A 1 103 ? -5.796 -9.558 12.071 1.00 91.75 103 GLU A CA 1
ATOM 843 C C . GLU A 1 103 ? -5.506 -8.090 11.720 1.00 91.75 103 GLU A C 1
ATOM 845 O O . GLU A 1 103 ? -4.382 -7.751 11.342 1.00 91.75 103 GLU A O 1
ATOM 850 N N . LEU A 1 104 ? -6.479 -7.193 11.919 1.00 89.19 104 LEU A N 1
ATOM 851 C CA . LEU A 1 104 ? -6.294 -5.752 11.719 1.00 89.19 104 LEU A CA 1
ATOM 852 C C . LEU A 1 104 ? -5.181 -5.186 12.611 1.00 89.19 104 LEU A C 1
ATOM 854 O O . LEU A 1 104 ? -4.427 -4.316 12.169 1.00 89.19 104 LEU A O 1
ATOM 858 N N . SER A 1 105 ? -5.057 -5.669 13.850 1.00 90.50 105 SER A N 1
ATOM 859 C CA . SER A 1 105 ? -4.018 -5.214 14.781 1.00 90.50 105 SER A CA 1
ATOM 860 C C . SER A 1 105 ? -2.635 -5.689 14.337 1.00 90.50 105 SER A C 1
ATOM 862 O O . SER A 1 105 ? -1.735 -4.864 14.200 1.00 90.50 105 SER A O 1
ATOM 864 N N . ALA A 1 106 ? -2.497 -6.966 13.974 1.00 92.00 106 ALA A N 1
ATOM 865 C CA . ALA A 1 106 ? -1.250 -7.519 13.451 1.00 92.00 106 ALA A CA 1
ATOM 866 C C . ALA A 1 106 ? -0.812 -6.844 12.137 1.00 92.00 106 ALA A C 1
ATOM 868 O O . ALA A 1 106 ? 0.373 -6.590 11.924 1.00 92.00 106 ALA A O 1
ATOM 869 N N . LEU A 1 107 ? -1.753 -6.527 11.239 1.00 90.38 107 LEU A N 1
ATOM 870 C CA . LEU A 1 107 ? -1.465 -5.777 10.011 1.00 90.38 107 LEU A CA 1
ATOM 871 C C . LEU A 1 107 ? -1.027 -4.340 10.310 1.00 90.38 107 LEU A C 1
ATOM 873 O O . LEU A 1 107 ? -0.105 -3.837 9.669 1.00 90.38 107 LEU A O 1
ATOM 877 N N . THR A 1 108 ? -1.664 -3.690 11.288 1.00 89.38 108 THR A N 1
ATOM 878 C CA . THR A 1 108 ? -1.297 -2.334 11.714 1.00 89.38 108 THR A CA 1
ATOM 879 C C . THR A 1 108 ? 0.110 -2.309 12.312 1.00 89.38 108 THR A C 1
ATOM 881 O O . THR A 1 108 ? 0.890 -1.433 11.954 1.00 89.38 108 THR A O 1
ATOM 884 N N . GLU A 1 109 ? 0.467 -3.283 13.155 1.00 91.75 109 GLU A N 1
ATOM 885 C CA . GLU A 1 109 ? 1.815 -3.426 13.726 1.00 91.75 109 GLU A CA 1
ATOM 886 C C . GLU A 1 109 ? 2.873 -3.631 12.639 1.00 91.75 109 GLU A C 1
ATOM 888 O O . GLU A 1 109 ? 3.817 -2.851 12.555 1.00 91.75 109 GLU A O 1
ATOM 893 N N . LYS A 1 110 ? 2.659 -4.575 11.712 1.00 89.44 110 LYS A N 1
ATOM 894 C CA . LYS A 1 110 ? 3.556 -4.777 10.557 1.00 89.44 110 LYS A CA 1
ATOM 895 C C . LYS A 1 110 ? 3.756 -3.504 9.741 1.00 89.44 110 LYS A C 1
ATOM 897 O O . LYS A 1 110 ? 4.840 -3.250 9.221 1.00 89.44 110 LYS A O 1
ATOM 902 N N . LEU A 1 111 ? 2.693 -2.720 9.586 1.00 86.44 111 LEU A N 1
ATOM 903 C CA . LEU A 1 111 ? 2.746 -1.478 8.836 1.00 86.44 111 LEU A CA 1
ATOM 904 C C . LEU A 1 111 ? 3.514 -0.392 9.602 1.00 86.44 111 LEU A C 1
ATOM 906 O O . LEU A 1 111 ? 4.253 0.367 8.978 1.00 86.44 111 LEU A O 1
ATOM 910 N N . ILE A 1 112 ? 3.375 -0.330 10.930 1.00 88.50 112 ILE A N 1
ATOM 911 C CA . ILE A 1 112 ? 4.154 0.552 11.810 1.00 88.50 112 ILE A CA 1
ATOM 912 C C . ILE A 1 112 ? 5.642 0.192 11.751 1.00 88.50 112 ILE A C 1
ATOM 914 O O . ILE A 1 112 ? 6.447 1.100 11.535 1.00 88.50 112 ILE A O 1
ATOM 918 N N . ASP A 1 113 ? 5.976 -1.095 11.835 1.00 88.50 113 ASP A N 1
ATOM 919 C CA . ASP A 1 113 ? 7.349 -1.618 11.818 1.00 88.50 113 ASP A CA 1
ATOM 920 C C . ASP A 1 113 ? 8.047 -1.467 10.458 1.00 88.50 113 ASP A C 1
ATOM 922 O O . ASP A 1 113 ? 9.270 -1.512 10.373 1.00 88.50 113 ASP A O 1
ATOM 926 N N . HIS A 1 114 ? 7.296 -1.277 9.369 1.00 84.44 114 HIS A N 1
ATOM 927 C CA . HIS A 1 114 ? 7.889 -1.039 8.054 1.00 84.44 114 HIS A CA 1
ATOM 928 C C . HIS A 1 114 ? 8.590 0.327 8.002 1.00 84.44 114 HIS A C 1
ATOM 930 O O . HIS A 1 114 ? 7.932 1.371 8.000 1.00 84.44 114 HIS A O 1
ATOM 936 N N . ASP A 1 115 ? 9.909 0.340 7.841 1.00 79.06 115 ASP A N 1
ATOM 937 C CA . ASP A 1 115 ? 10.687 1.576 7.758 1.00 79.06 115 ASP A CA 1
ATOM 938 C C . ASP A 1 115 ? 10.426 2.387 6.478 1.00 79.06 115 ASP A C 1
ATOM 940 O O . ASP A 1 115 ? 10.338 1.870 5.362 1.00 79.06 115 ASP A O 1
ATOM 944 N N . GLY A 1 116 ? 10.325 3.708 6.632 1.00 80.44 116 GLY A N 1
ATOM 945 C CA . GLY A 1 116 ? 10.158 4.641 5.516 1.00 80.44 116 GLY A CA 1
ATOM 946 C C . GLY A 1 116 ? 8.780 4.604 4.841 1.00 80.44 116 GLY A C 1
ATOM 947 O O . GLY A 1 116 ? 7.788 4.122 5.393 1.00 80.44 116 GLY A O 1
ATOM 948 N N . ARG A 1 117 ? 8.701 5.183 3.633 1.00 80.12 117 ARG A N 1
ATOM 949 C CA . ARG A 1 117 ? 7.463 5.217 2.840 1.00 80.12 117 ARG A CA 1
ATOM 950 C C . ARG A 1 117 ? 7.284 3.917 2.070 1.00 80.12 117 ARG A C 1
ATOM 952 O O . ARG A 1 117 ? 8.249 3.314 1.593 1.00 80.12 117 ARG A O 1
ATOM 959 N N . LEU A 1 118 ? 6.026 3.533 1.883 1.00 81.00 118 LEU A N 1
ATOM 960 C CA . LEU 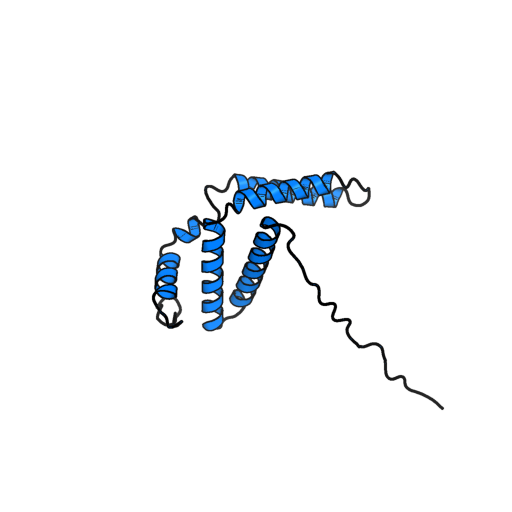A 1 118 ? 5.679 2.398 1.040 1.00 81.00 118 LEU A CA 1
ATOM 961 C C . LEU A 1 118 ? 6.197 2.626 -0.387 1.00 81.00 118 LEU A C 1
ATOM 963 O O . LEU A 1 118 ? 6.019 3.693 -0.971 1.00 81.00 118 LEU A O 1
ATOM 967 N N . GLY A 1 119 ? 6.855 1.612 -0.946 1.00 76.69 119 GLY A N 1
ATOM 968 C CA . GLY A 1 119 ? 7.407 1.663 -2.300 1.00 76.69 119 GLY A CA 1
ATOM 969 C C . GLY A 1 119 ? 8.757 2.375 -2.442 1.00 76.69 119 GLY A C 1
ATOM 970 O O . GLY A 1 119 ? 9.289 2.375 -3.548 1.00 76.69 119 GLY A O 1
ATOM 971 N N . ASN A 1 120 ? 9.357 2.915 -1.372 1.00 78.31 120 ASN A N 1
ATOM 972 C CA . ASN A 1 120 ? 10.725 3.453 -1.446 1.00 78.31 120 ASN A CA 1
ATOM 973 C C . ASN A 1 120 ? 11.737 2.371 -1.856 1.00 78.31 120 ASN A C 1
ATOM 975 O O . ASN A 1 120 ? 12.495 2.580 -2.793 1.00 78.31 120 ASN A O 1
ATOM 979 N N . HIS A 1 121 ? 11.647 1.173 -1.270 1.00 79.44 121 HIS A N 1
ATOM 980 C CA . HIS A 1 121 ? 12.500 0.039 -1.649 1.00 79.44 121 HIS A CA 1
ATOM 981 C C . HIS A 1 121 ? 12.358 -0.361 -3.132 1.00 79.44 121 HIS A C 1
ATOM 983 O O . HIS A 1 121 ? 13.295 -0.882 -3.728 1.00 79.44 121 HIS A O 1
ATOM 989 N N . LEU A 1 122 ? 11.191 -0.114 -3.743 1.00 77.38 122 LEU A N 1
ATOM 990 C CA . LEU A 1 122 ? 10.968 -0.346 -5.173 1.00 77.38 122 LEU A CA 1
ATOM 991 C C . LEU A 1 122 ? 11.554 0.782 -6.029 1.00 77.38 122 LEU A C 1
ATOM 993 O O . LEU A 1 122 ? 11.972 0.530 -7.153 1.00 77.38 122 LEU A O 1
ATOM 997 N N . LYS A 1 123 ? 11.610 2.017 -5.517 1.00 74.56 123 LYS A N 1
ATOM 998 C CA . LYS A 1 123 ? 12.294 3.124 -6.199 1.00 74.56 123 LYS A CA 1
ATOM 999 C C . LYS A 1 123 ? 13.802 2.962 -6.203 1.00 74.56 123 LYS A C 1
ATOM 1001 O O . LYS A 1 123 ? 14.421 3.319 -7.197 1.00 74.56 123 LYS A O 1
ATOM 1006 N N . ASP A 1 124 ? 14.368 2.418 -5.138 1.00 78.12 124 ASP A N 1
ATOM 1007 C CA . ASP A 1 124 ? 15.815 2.216 -5.026 1.00 78.12 124 ASP A CA 1
ATOM 1008 C C . ASP A 1 124 ? 16.303 1.013 -5.853 1.00 78.12 124 ASP A C 1
ATOM 1010 O O . ASP A 1 124 ? 17.495 0.730 -5.923 1.00 78.12 124 ASP A O 1
ATOM 1014 N N . ASN A 1 125 ? 15.388 0.289 -6.505 1.00 82.69 125 ASN A N 1
ATOM 1015 C CA . ASN A 1 125 ? 15.729 -0.829 -7.365 1.00 82.69 125 ASN A CA 1
ATOM 1016 C C . ASN A 1 125 ? 16.253 -0.337 -8.728 1.00 82.69 125 ASN A C 1
ATOM 1018 O O . ASN A 1 125 ? 15.499 0.212 -9.539 1.00 82.69 125 ASN A O 1
ATOM 1022 N N . ASP A 1 126 ? 17.531 -0.608 -9.006 1.00 8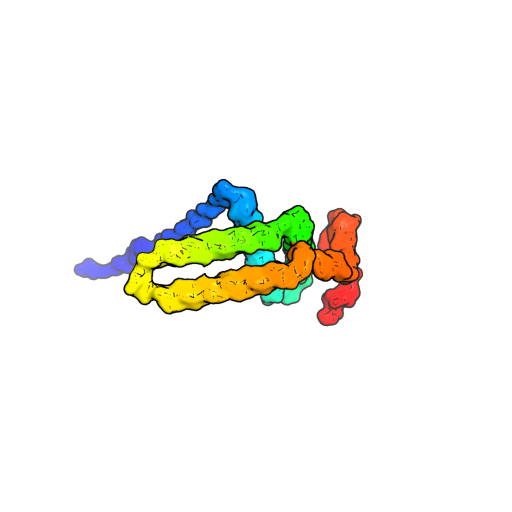0.62 126 ASP A N 1
ATOM 1023 C CA . ASP A 1 126 ? 18.208 -0.216 -10.249 1.00 80.62 126 ASP A CA 1
ATOM 1024 C C . ASP A 1 126 ? 17.480 -0.697 -11.508 1.00 80.62 126 ASP A C 1
ATOM 1026 O O . ASP A 1 126 ? 17.403 0.024 -12.504 1.00 80.62 126 ASP A O 1
ATOM 1030 N N . PHE A 1 127 ? 16.917 -1.907 -11.490 1.00 81.88 127 PHE A N 1
ATOM 1031 C CA . PHE A 1 127 ? 16.169 -2.430 -12.628 1.00 81.88 127 PHE A CA 1
ATOM 1032 C C . PHE A 1 127 ? 14.908 -1.598 -12.882 1.00 81.88 127 PHE A C 1
ATOM 1034 O O . PHE A 1 127 ? 14.678 -1.176 -14.016 1.00 81.88 127 PHE A O 1
ATOM 1041 N N . LEU A 1 128 ? 14.126 -1.296 -11.841 1.00 80.25 128 LEU A N 1
ATOM 1042 C CA . LEU A 1 128 ? 12.925 -0.470 -11.982 1.00 80.25 128 LEU A CA 1
ATOM 1043 C C . LEU A 1 128 ? 13.259 0.954 -12.429 1.00 80.25 128 LEU A C 1
ATOM 1045 O O . LEU A 1 128 ? 12.552 1.477 -13.286 1.00 80.25 128 LEU A O 1
ATOM 1049 N N . GLN A 1 129 ? 14.354 1.548 -11.947 1.00 81.19 129 GLN A N 1
ATOM 1050 C CA . GLN A 1 129 ? 14.835 2.852 -12.421 1.00 81.19 129 GLN A CA 1
ATOM 1051 C C . GLN A 1 129 ? 15.203 2.826 -13.909 1.00 81.19 129 GLN A C 1
ATOM 1053 O O . GLN A 1 129 ? 14.766 3.684 -14.677 1.00 81.19 129 GLN A O 1
ATOM 1058 N N . ASN A 1 130 ? 15.949 1.809 -14.345 1.00 80.56 130 ASN A N 1
ATOM 1059 C CA . ASN A 1 130 ? 16.318 1.637 -15.750 1.00 80.56 130 ASN A CA 1
ATOM 1060 C C . ASN A 1 130 ? 15.087 1.454 -16.651 1.00 80.56 130 ASN A C 1
ATOM 1062 O O . ASN A 1 130 ? 15.008 2.038 -17.735 1.00 80.56 130 ASN A O 1
ATOM 1066 N N . VAL A 1 131 ? 14.112 0.661 -16.204 1.00 78.62 131 VAL A N 1
ATOM 1067 C CA . VAL A 1 131 ? 12.843 0.467 -16.915 1.00 78.62 131 VAL A CA 1
ATOM 1068 C C . VAL A 1 131 ? 12.046 1.772 -16.948 1.00 78.62 131 VAL A C 1
ATOM 1070 O O . VAL A 1 131 ? 11.568 2.163 -18.010 1.00 78.62 131 VAL A O 1
ATOM 1073 N N . GLN A 1 132 ? 11.958 2.489 -15.826 1.00 77.75 132 GLN A N 1
ATOM 1074 C CA . GLN A 1 132 ? 11.258 3.767 -15.720 1.00 77.75 132 GLN A CA 1
ATOM 1075 C C . GLN A 1 132 ? 11.821 4.792 -16.714 1.00 77.75 132 GLN A C 1
ATOM 1077 O O . GLN A 1 132 ? 11.066 5.355 -17.506 1.00 77.75 132 GLN A O 1
ATOM 1082 N N . GLN A 1 133 ? 13.142 4.984 -16.737 1.00 75.31 133 GLN A N 1
ATOM 1083 C CA . GLN A 1 133 ? 13.809 5.911 -17.657 1.00 75.31 133 GLN A CA 1
ATOM 1084 C C . GLN A 1 133 ? 13.487 5.594 -19.123 1.00 75.31 133 GLN A C 1
ATOM 1086 O O . GLN A 1 133 ? 13.130 6.485 -19.888 1.00 75.31 133 GLN A O 1
ATOM 1091 N N . ARG A 1 134 ? 13.526 4.319 -19.518 1.00 71.06 134 ARG A N 1
ATOM 1092 C CA . ARG A 1 134 ? 13.263 3.911 -20.907 1.00 71.06 134 ARG A CA 1
ATOM 1093 C C . ARG A 1 134 ? 11.791 4.033 -21.305 1.00 71.06 134 ARG A C 1
ATOM 1095 O O . ARG A 1 134 ? 11.508 4.430 -22.432 1.00 71.06 134 ARG A O 1
ATOM 1102 N N . CYS A 1 135 ? 10.867 3.755 -20.385 1.00 66.19 135 CYS A N 1
AT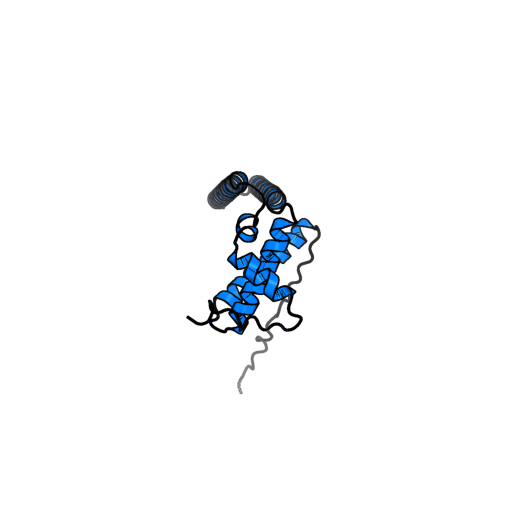OM 1103 C CA . CYS A 1 135 ? 9.429 3.930 -20.604 1.00 66.19 135 CYS A CA 1
ATOM 1104 C C . CYS A 1 135 ? 9.030 5.397 -20.811 1.00 66.19 135 CYS A C 1
ATOM 1106 O O . CYS A 1 135 ? 8.090 5.664 -21.552 1.00 66.19 135 CYS A O 1
ATOM 1108 N N . PHE A 1 136 ? 9.705 6.337 -20.141 1.00 61.69 136 PHE A N 1
ATOM 1109 C CA . PHE A 1 136 ? 9.365 7.763 -20.200 1.00 61.69 136 PHE A CA 1
ATOM 1110 C C . PHE A 1 136 ? 10.188 8.561 -21.221 1.00 61.69 136 PHE A C 1
ATOM 1112 O O . PHE A 1 136 ? 9.709 9.583 -21.704 1.00 61.69 136 PHE A O 1
ATOM 1119 N N . SER A 1 137 ? 11.399 8.118 -21.576 1.00 56.97 137 SER A N 1
ATOM 1120 C CA . SER A 1 137 ? 12.223 8.772 -22.606 1.00 56.97 137 SER A CA 1
ATOM 1121 C C . SER A 1 137 ? 11.787 8.453 -24.037 1.00 56.97 137 SER A C 1
ATOM 1123 O O . SER A 1 137 ? 12.141 9.193 -24.953 1.00 56.97 137 SER A O 1
ATOM 1125 N N . SER A 1 138 ? 11.023 7.379 -24.248 1.00 46.81 138 SER A N 1
ATOM 1126 C CA . SER A 1 138 ? 10.530 7.007 -25.570 1.00 46.81 138 SER A CA 1
ATOM 1127 C C . SER A 1 138 ? 9.071 7.427 -25.731 1.00 46.81 138 SER A C 1
ATOM 1129 O O . SER A 1 138 ? 8.180 6.895 -25.076 1.00 46.81 138 SER A O 1
ATOM 1131 N N . ASN A 1 139 ? 8.813 8.349 -26.661 1.00 51.41 139 ASN A N 1
ATOM 1132 C CA . ASN A 1 139 ? 7.466 8.633 -27.177 1.00 51.41 139 ASN A CA 1
ATOM 1133 C C . ASN A 1 139 ? 6.868 7.432 -27.953 1.00 51.41 139 ASN A C 1
ATOM 1135 O O . ASN A 1 139 ? 5.758 7.515 -28.468 1.00 51.41 139 ASN A O 1
ATOM 1139 N N . ASP A 1 140 ? 7.608 6.324 -28.052 1.00 50.72 140 ASP A N 1
ATOM 1140 C CA . ASP A 1 140 ? 7.193 5.068 -28.662 1.00 50.72 140 ASP A CA 1
ATOM 1141 C C . ASP A 1 140 ? 7.306 3.935 -27.627 1.00 50.72 140 ASP A C 1
ATOM 1143 O O . ASP A 1 140 ? 8.384 3.654 -27.093 1.00 50.72 140 ASP A O 1
ATOM 1147 N N . SER A 1 141 ? 6.178 3.312 -27.295 1.00 52.81 141 SER A N 1
ATOM 1148 C CA . SER A 1 141 ? 5.994 2.333 -26.214 1.00 52.81 141 SER A CA 1
ATOM 1149 C C . SER A 1 141 ? 6.566 0.947 -26.544 1.00 52.81 141 SER A C 1
ATOM 1151 O O . SER A 1 141 ? 5.892 -0.068 -26.381 1.00 52.81 141 SER A O 1
ATOM 1153 N N . ASN A 1 142 ? 7.800 0.882 -27.039 1.00 50.97 142 ASN A N 1
ATOM 1154 C CA . ASN A 1 142 ? 8.465 -0.364 -27.406 1.00 50.97 142 ASN A CA 1
ATOM 1155 C C . ASN A 1 142 ? 9.518 -0.751 -26.350 1.00 50.97 142 ASN A C 1
ATOM 1157 O O . ASN A 1 142 ? 10.721 -0.594 -26.543 1.00 50.97 142 ASN A O 1
ATOM 1161 N N . ILE A 1 143 ? 9.060 -1.327 -25.227 1.00 52.03 143 ILE A N 1
ATOM 1162 C CA . ILE A 1 143 ? 9.910 -1.966 -24.187 1.00 52.03 143 ILE A CA 1
ATOM 1163 C C . ILE A 1 143 ? 10.624 -3.236 -24.715 1.00 52.03 143 ILE A C 1
ATOM 1165 O O . ILE A 1 143 ? 11.526 -3.766 -24.069 1.00 52.03 143 ILE A O 1
ATOM 1169 N N . VAL A 1 144 ? 10.286 -3.687 -25.931 1.00 51.12 144 VAL A N 1
ATOM 1170 C CA . VAL A 1 144 ? 10.833 -4.872 -26.628 1.00 51.12 144 VAL A CA 1
ATOM 1171 C C . VAL A 1 144 ? 12.374 -4.877 -26.724 1.00 51.12 144 VAL A C 1
ATOM 1173 O O . VAL A 1 144 ? 12.974 -5.926 -26.924 1.00 51.12 144 VAL A O 1
ATOM 1176 N N . GLY A 1 145 ? 13.044 -3.738 -26.513 1.00 49.34 145 GLY A N 1
ATOM 1177 C CA . GLY A 1 145 ? 14.508 -3.629 -26.471 1.00 49.34 145 GLY A CA 1
ATOM 1178 C C . GLY A 1 145 ? 15.196 -4.032 -25.154 1.00 49.34 145 GLY A C 1
ATOM 1179 O O . GLY A 1 145 ? 16.380 -3.732 -24.988 1.00 49.34 145 GLY A O 1
ATOM 1180 N N . LEU A 1 146 ? 14.504 -4.645 -24.186 1.00 52.31 146 LEU A N 1
ATOM 1181 C CA . LEU A 1 146 ? 15.120 -5.117 -22.939 1.00 52.31 146 LEU A CA 1
ATOM 1182 C C . LEU A 1 146 ? 15.560 -6.594 -23.059 1.00 52.31 146 LEU A C 1
ATOM 1184 O O . LEU A 1 146 ? 14.698 -7.470 -23.110 1.00 52.31 146 LEU A O 1
ATOM 1188 N N . PRO A 1 147 ? 16.874 -6.904 -23.020 1.00 54.34 147 PRO A N 1
ATOM 1189 C CA . PRO A 1 147 ? 17.384 -8.277 -23.157 1.00 54.34 147 PRO A CA 1
ATOM 1190 C C . PRO A 1 147 ? 16.957 -9.228 -22.022 1.00 54.34 147 PRO A C 1
ATOM 1192 O O . PRO A 1 147 ? 17.133 -10.433 -22.133 1.00 54.34 147 PRO A O 1
ATOM 1195 N N . VAL A 1 148 ? 16.371 -8.704 -20.941 1.00 53.62 148 VAL A N 1
ATOM 1196 C CA . VAL A 1 148 ? 15.903 -9.488 -19.784 1.00 53.62 148 VAL A CA 1
ATOM 1197 C C . VAL A 1 148 ? 14.560 -10.190 -20.054 1.00 53.62 148 VAL A C 1
ATOM 1199 O O . VAL A 1 148 ? 14.246 -11.163 -19.383 1.00 53.62 148 VAL A O 1
ATOM 1202 N N . TYR A 1 149 ? 13.783 -9.749 -21.052 1.00 46.66 149 TYR A N 1
ATOM 1203 C CA . TYR A 1 149 ? 12.469 -10.329 -21.383 1.00 46.66 149 TYR A CA 1
ATOM 1204 C C . TYR A 1 149 ? 12.514 -11.402 -22.489 1.00 46.66 149 TYR A C 1
ATOM 1206 O O . TYR A 1 149 ? 11.466 -11.793 -22.996 1.00 46.66 149 TYR A O 1
ATOM 1214 N N . GLN A 1 150 ? 13.708 -11.855 -22.892 1.00 45.06 150 GLN A N 1
ATOM 1215 C CA . GLN A 1 150 ? 13.899 -12.862 -23.950 1.00 45.06 150 GLN A CA 1
ATOM 1216 C C . GLN A 1 150 ? 14.292 -14.258 -23.429 1.00 45.06 150 GLN A C 1
ATOM 1218 O O . GLN A 1 150 ? 14.770 -15.079 -24.212 1.00 45.06 150 GLN A O 1
ATOM 1223 N N . LEU A 1 151 ? 14.099 -14.530 -22.136 1.00 40.06 151 LEU A N 1
ATOM 1224 C CA . LEU A 1 151 ? 14.278 -15.861 -21.548 1.00 40.06 151 LEU A CA 1
ATOM 1225 C C . LEU A 1 151 ? 12.929 -16.487 -21.198 1.00 40.06 151 LEU A C 1
ATOM 1227 O O . LEU A 1 151 ? 12.098 -15.769 -20.599 1.00 40.06 151 LEU A O 1
#

Secondary structure (DSSP, 8-state):
-------S-------------SSHHHHHHHHHHHHHHHHHHHHT---HHHHHHHHHHHHHHHHHHHHTTHHHHHHHHHHHHHHHHHH---TT-HHHHHHHHHHHHHHHHHHHHS-SSTTHHHHT-HHHHHHHHHHHH-SS--GGG-GGG--

pLDDT: mean 77.11, std 15.42, range [36.69, 93.0]

Foldseek 3Di:
DDDDDDDPPPPPPPPDDDDDDPDPLSVLVVVLVVLVVLLVVLVVDDDPVSVLSNLVSVLVNLVSQQVDQNLVSLLVVLVVVLVVLVVPPDPDCVVVSVVSSVVSVVVSVVSVPDPDTPNPVVVPDPVSVVLVCVCVVDPDRCPVPDPVSPD

Radius of gyration: 22.62 Å; chains: 1; bounding box: 73×40×49 Å